Protein AF-A0A357M3R4-F1 (afdb_monomer)

Structure (mmCIF, N/CA/C/O backbone):
data_AF-A0A357M3R4-F1
#
_entry.id   AF-A0A357M3R4-F1
#
loop_
_atom_site.group_PDB
_atom_site.id
_atom_site.type_symbol
_atom_site.label_atom_id
_atom_site.label_alt_id
_atom_site.label_comp_id
_atom_site.label_asym_id
_atom_site.label_entity_id
_atom_site.label_seq_id
_atom_site.pdbx_PDB_ins_code
_atom_site.Cartn_x
_atom_site.Cartn_y
_atom_site.Cartn_z
_atom_site.occupancy
_atom_site.B_iso_or_equiv
_atom_site.auth_seq_id
_atom_site.auth_comp_id
_atom_site.auth_asym_id
_atom_site.auth_atom_id
_atom_site.pdbx_PDB_model_num
ATOM 1 N N . MET A 1 1 ? -8.463 -9.759 3.270 1.00 94.81 1 MET A N 1
ATOM 2 C CA . MET A 1 1 ? -7.637 -8.777 2.527 1.00 94.81 1 MET A CA 1
ATOM 3 C C . MET A 1 1 ? -8.381 -7.468 2.271 1.00 94.81 1 MET A C 1
ATOM 5 O O . MET A 1 1 ? -7.955 -6.471 2.826 1.00 94.81 1 MET A O 1
ATOM 9 N N . ALA A 1 2 ? -9.503 -7.443 1.536 1.00 97.44 2 ALA A N 1
ATOM 10 C CA . ALA A 1 2 ? -10.205 -6.184 1.216 1.00 97.44 2 ALA A CA 1
ATOM 11 C C . ALA A 1 2 ? -10.627 -5.358 2.449 1.00 97.44 2 ALA A C 1
ATOM 13 O O . ALA A 1 2 ? -10.293 -4.183 2.528 1.00 97.44 2 ALA A O 1
ATOM 14 N N . LYS A 1 3 ? -11.249 -5.983 3.464 1.00 98.12 3 LYS A N 1
ATOM 15 C CA . LYS A 1 3 ? -11.583 -5.315 4.744 1.00 98.12 3 LYS A CA 1
ATOM 16 C C . LYS A 1 3 ? -10.365 -4.669 5.413 1.00 98.12 3 LYS A C 1
ATOM 18 O O . LYS A 1 3 ? -10.458 -3.563 5.927 1.00 98.12 3 LYS A O 1
ATOM 23 N N . PHE A 1 4 ? -9.222 -5.357 5.374 1.00 98.12 4 PHE A N 1
ATOM 24 C CA . PHE A 1 4 ? -7.971 -4.832 5.911 1.00 98.12 4 PHE A CA 1
ATOM 25 C C . PHE A 1 4 ? -7.487 -3.639 5.087 1.00 98.12 4 PHE A C 1
ATOM 27 O O . PHE A 1 4 ? -7.215 -2.598 5.659 1.00 98.12 4 PHE A O 1
ATOM 34 N N . GLY A 1 5 ? -7.480 -3.733 3.754 1.00 98.38 5 GLY A N 1
ATOM 35 C CA . GLY A 1 5 ? -7.141 -2.597 2.896 1.00 98.38 5 GLY A CA 1
ATOM 36 C C . GLY A 1 5 ? -8.038 -1.375 3.126 1.00 98.38 5 GLY A C 1
ATOM 37 O O . GLY A 1 5 ? -7.516 -0.274 3.232 1.00 98.38 5 GLY A O 1
ATOM 38 N N . ILE A 1 6 ? -9.354 -1.564 3.294 1.00 98.38 6 ILE A N 1
ATOM 39 C CA . ILE A 1 6 ? -10.296 -0.481 3.645 1.00 98.38 6 ILE A CA 1
ATOM 40 C C . ILE A 1 6 ? -9.940 0.122 5.006 1.00 98.38 6 ILE A C 1
ATOM 42 O O . ILE A 1 6 ? -9.891 1.338 5.141 1.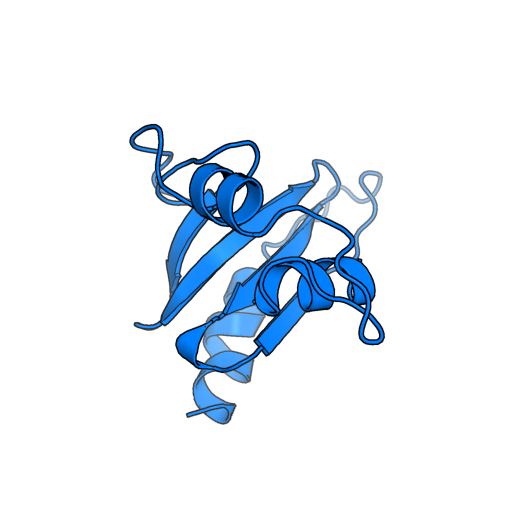00 98.38 6 ILE A O 1
ATOM 46 N N . CYS A 1 7 ? -9.632 -0.713 6.002 1.00 98.62 7 CYS A N 1
ATOM 47 C CA . CYS A 1 7 ? -9.163 -0.244 7.305 1.00 98.62 7 CYS A CA 1
ATOM 48 C C . CYS A 1 7 ? -7.890 0.609 7.180 1.00 98.62 7 CYS A C 1
ATOM 50 O O . CYS A 1 7 ? -7.785 1.637 7.841 1.00 98.62 7 CYS A O 1
ATOM 52 N N . LEU A 1 8 ? -6.929 0.204 6.341 1.00 98.50 8 LEU A N 1
ATOM 53 C CA . LEU A 1 8 ? -5.692 0.959 6.118 1.00 98.50 8 LEU A CA 1
ATOM 54 C C . LEU A 1 8 ? -5.958 2.288 5.394 1.00 98.50 8 LEU A C 1
ATOM 56 O O . LEU A 1 8 ? -5.438 3.322 5.801 1.00 98.50 8 LEU A O 1
ATOM 60 N N . LEU A 1 9 ? -6.785 2.270 4.345 1.00 98.19 9 LEU A N 1
ATOM 61 C CA . LEU A 1 9 ? -7.173 3.468 3.599 1.00 98.19 9 LEU A CA 1
ATOM 62 C C . LEU A 1 9 ? -7.885 4.483 4.509 1.00 98.19 9 LEU A C 1
ATOM 64 O O . LEU A 1 9 ? -7.588 5.674 4.473 1.00 98.19 9 LEU A O 1
ATOM 68 N N . ASN A 1 10 ? -8.728 3.985 5.416 1.00 98.12 10 ASN A N 1
ATOM 69 C CA . ASN A 1 10 ? -9.490 4.779 6.377 1.00 98.12 10 ASN A CA 1
ATOM 70 C C . ASN A 1 10 ? -8.726 5.052 7.679 1.00 98.12 10 ASN A C 1
ATOM 72 O O . ASN A 1 10 ? -9.319 5.114 8.756 1.00 98.12 10 ASN A O 1
ATOM 76 N N . ASN A 1 11 ? -7.404 5.230 7.609 1.00 98.12 11 ASN A N 1
ATOM 77 C CA . ASN A 1 11 ? -6.572 5.632 8.748 1.00 98.12 11 ASN A CA 1
ATOM 78 C C . ASN A 1 11 ? -6.718 4.726 9.993 1.00 98.12 11 ASN A C 1
ATOM 80 O O . ASN A 1 11 ? -6.667 5.191 11.134 1.00 98.12 11 ASN A O 1
ATOM 84 N N . GLY A 1 12 ? -6.908 3.424 9.775 1.00 98.31 12 GLY A N 1
ATOM 85 C CA . GLY A 1 12 ? -7.023 2.416 10.825 1.00 98.31 12 GLY A CA 1
ATOM 86 C C . GLY A 1 12 ? -8.441 2.212 11.361 1.00 98.31 12 GLY A C 1
ATOM 87 O O . GLY A 1 12 ? -8.602 1.462 12.326 1.00 98.31 12 GLY A O 1
ATOM 88 N N . VAL A 1 13 ? -9.452 2.850 10.763 1.00 98.69 13 VAL A N 1
ATOM 89 C CA . VAL A 1 13 ? -10.861 2.711 11.150 1.00 98.69 13 VAL A CA 1
ATOM 90 C C . VAL A 1 13 ? -11.565 1.681 10.275 1.00 98.69 13 VAL A C 1
ATOM 92 O O . VAL A 1 13 ? -11.527 1.743 9.046 1.00 98.69 13 VAL A O 1
ATOM 95 N N . PHE A 1 14 ? -12.279 0.757 10.908 1.00 98.25 14 PHE A N 1
ATOM 96 C CA . PHE A 1 14 ? -13.170 -0.175 10.230 1.00 98.25 14 PHE A CA 1
ATOM 97 C C . PHE A 1 14 ? -14.457 -0.326 11.038 1.00 98.25 14 PHE A C 1
ATOM 99 O O . PHE A 1 14 ? -14.402 -0.458 12.256 1.00 98.25 14 PHE A O 1
ATOM 106 N N . ALA A 1 15 ? -15.613 -0.291 10.368 1.00 97.12 15 ALA A N 1
ATOM 107 C CA . ALA A 1 15 ? -16.929 -0.383 11.013 1.00 97.12 15 ALA A CA 1
ATOM 108 C C . ALA A 1 15 ? -17.100 0.587 12.207 1.00 97.12 15 ALA A C 1
ATOM 110 O O . ALA A 1 15 ? -17.573 0.198 13.270 1.00 97.12 15 ALA A O 1
ATOM 111 N N . ASN A 1 16 ? -16.693 1.851 12.027 1.00 97.12 16 ASN A N 1
ATOM 112 C CA . ASN A 1 16 ? -16.732 2.916 13.043 1.00 97.12 16 ASN A CA 1
ATOM 113 C C . ASN A 1 16 ? -15.877 2.667 14.300 1.00 97.12 16 ASN A C 1
ATOM 115 O O . ASN A 1 16 ? -16.009 3.392 15.283 1.00 97.12 16 ASN A O 1
ATOM 119 N N . GLN A 1 17 ? -14.969 1.690 14.267 1.00 98.44 17 GLN A N 1
ATOM 120 C CA . GLN A 1 17 ? -14.041 1.403 15.355 1.00 98.44 17 GLN A CA 1
ATOM 121 C C . GLN A 1 17 ? -12.593 1.639 14.911 1.00 98.44 17 GLN A C 1
ATOM 123 O O . GLN A 1 17 ? -12.189 1.218 13.826 1.00 98.44 17 GLN A O 1
ATOM 128 N N . GLN A 1 18 ? -11.790 2.287 15.762 1.00 98.50 18 GLN A N 1
ATOM 129 C CA . GLN A 1 18 ? -10.343 2.402 15.566 1.00 98.50 18 GLN A CA 1
ATOM 130 C C . GLN A 1 18 ? -9.687 1.052 15.885 1.00 98.50 18 GLN A C 1
ATOM 132 O O . GLN A 1 18 ? -9.568 0.675 17.048 1.00 98.50 18 GLN A O 1
ATOM 137 N N . ILE A 1 19 ? -9.275 0.318 14.852 1.00 98.50 19 ILE A N 1
ATOM 138 C CA . ILE A 1 19 ? -8.616 -0.989 14.989 1.00 98.50 19 ILE A CA 1
ATOM 139 C C . ILE A 1 19 ? -7.098 -0.823 15.090 1.00 98.50 19 ILE A C 1
ATOM 141 O O . ILE A 1 19 ? -6.443 -1.519 15.860 1.00 98.50 19 ILE A O 1
ATOM 145 N N . ILE A 1 20 ? -6.538 0.113 14.321 1.00 98.31 20 ILE A N 1
ATOM 146 C CA . ILE A 1 20 ? -5.101 0.410 14.286 1.00 98.31 20 ILE A CA 1
ATOM 147 C C . ILE A 1 20 ? -4.902 1.880 14.651 1.00 98.31 20 ILE A C 1
ATOM 149 O O . ILE A 1 20 ? -5.541 2.708 14.012 1.00 98.31 20 ILE A O 1
ATOM 153 N N . PRO A 1 21 ? -4.028 2.261 15.598 1.00 98.62 21 PRO A N 1
ATOM 154 C CA . PRO A 1 21 ? -3.792 3.668 15.916 1.00 98.62 21 PRO A CA 1
ATOM 155 C C . PRO A 1 21 ? -3.367 4.481 14.685 1.00 98.62 21 PRO A C 1
ATOM 157 O O . PRO A 1 21 ? -2.431 4.110 13.976 1.00 98.62 21 PRO A O 1
ATOM 160 N N . LYS A 1 22 ? -4.031 5.621 14.451 1.00 98.44 22 LYS A N 1
ATOM 161 C CA . LYS A 1 22 ? -3.780 6.470 13.275 1.00 98.44 22 LYS A CA 1
ATOM 162 C C . LYS A 1 22 ? -2.308 6.871 13.127 1.00 98.44 22 LYS A C 1
ATOM 164 O O . LYS A 1 22 ? -1.776 6.783 12.026 1.00 98.44 22 LYS A O 1
ATOM 169 N N . HIS A 1 23 ? -1.654 7.277 14.218 1.00 98.31 23 HIS A N 1
ATOM 170 C CA . HIS A 1 23 ? -0.250 7.711 14.193 1.00 98.31 23 HIS A CA 1
ATOM 171 C C . HIS A 1 23 ? 0.691 6.580 13.752 1.00 98.31 23 HIS A C 1
ATOM 173 O O . HIS A 1 23 ? 1.537 6.784 12.887 1.00 98.31 23 HIS A O 1
ATOM 179 N N . TRP A 1 24 ? 0.485 5.369 14.275 1.00 98.31 24 TRP A N 1
ATOM 180 C CA . TRP A 1 24 ? 1.282 4.202 13.911 1.00 98.31 24 TRP A CA 1
ATOM 181 C C . TRP A 1 24 ? 1.092 3.843 12.439 1.00 98.31 24 TRP A C 1
ATOM 183 O O . TRP A 1 24 ? 2.052 3.545 11.735 1.00 98.31 24 TRP A O 1
ATOM 193 N N . LEU A 1 25 ? -0.146 3.915 11.943 1.00 98.06 25 LEU A N 1
ATOM 194 C CA . LEU A 1 25 ? -0.420 3.606 10.546 1.00 98.06 25 LEU A CA 1
ATOM 195 C C . LEU A 1 25 ? 0.214 4.631 9.596 1.00 98.06 25 LEU A C 1
ATOM 197 O O . LEU A 1 25 ? 0.726 4.255 8.544 1.00 98.06 25 LEU A O 1
ATOM 201 N N . GLN A 1 26 ? 0.205 5.914 9.964 1.00 97.62 26 GLN A N 1
ATOM 202 C CA . GLN A 1 26 ? 0.891 6.959 9.203 1.00 97.62 26 G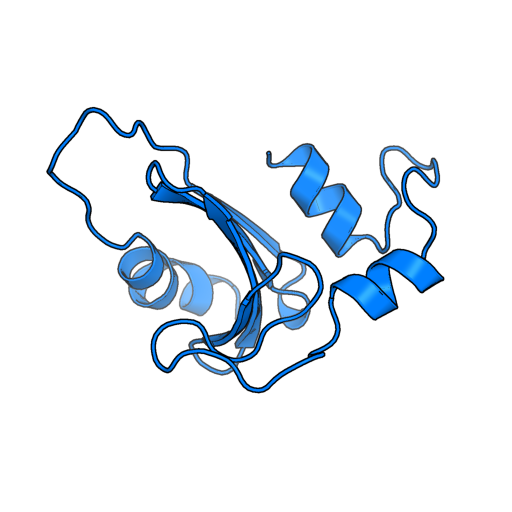LN A CA 1
ATOM 203 C C . GLN A 1 26 ? 2.398 6.697 9.130 1.00 97.62 26 GLN A C 1
ATOM 205 O O . GLN A 1 26 ? 2.979 6.793 8.051 1.00 97.62 26 GLN A O 1
ATOM 210 N N . GLU A 1 27 ? 3.016 6.311 10.246 1.00 98.12 27 GLU A N 1
ATOM 211 C CA . GLU A 1 27 ? 4.434 5.952 10.292 1.00 98.12 27 GLU A CA 1
ATOM 212 C C . GLU A 1 27 ? 4.736 4.716 9.428 1.00 98.12 27 GLU A C 1
ATOM 214 O O . GLU A 1 27 ? 5.644 4.743 8.593 1.00 98.12 27 GLU A O 1
ATOM 219 N N . ALA A 1 28 ? 3.917 3.664 9.546 1.00 97.69 28 ALA A N 1
ATOM 220 C CA . ALA A 1 28 ? 4.068 2.425 8.785 1.00 97.69 28 ALA A CA 1
ATOM 221 C C . ALA A 1 28 ? 3.923 2.625 7.268 1.00 97.69 28 ALA A C 1
ATOM 223 O O . ALA A 1 28 ? 4.602 1.958 6.484 1.00 97.69 28 ALA A O 1
ATOM 224 N N . LEU A 1 29 ? 3.054 3.552 6.851 1.00 97.44 29 LEU A N 1
ATOM 225 C CA . LEU A 1 29 ? 2.813 3.896 5.450 1.00 97.44 29 LEU A CA 1
ATOM 226 C C . LEU A 1 29 ? 3.696 5.048 4.944 1.00 97.44 29 LEU A C 1
ATOM 228 O O . LEU A 1 29 ? 3.476 5.520 3.826 1.00 97.44 29 LEU A O 1
ATOM 232 N N . THR A 1 30 ? 4.694 5.489 5.706 1.00 97.19 30 THR A N 1
ATOM 233 C CA . THR A 1 30 ? 5.691 6.480 5.272 1.00 97.19 30 THR A CA 1
ATOM 234 C C . THR A 1 30 ? 6.982 5.783 4.844 1.00 97.19 30 THR A C 1
ATOM 236 O O . THR A 1 30 ? 7.294 4.697 5.327 1.00 97.19 30 THR A O 1
ATOM 239 N N . ALA A 1 31 ? 7.708 6.372 3.890 1.00 97.50 31 ALA A N 1
ATOM 240 C CA . ALA A 1 31 ? 8.982 5.832 3.434 1.00 97.50 31 ALA A CA 1
ATOM 241 C C . ALA A 1 31 ? 10.012 5.922 4.568 1.00 97.50 31 ALA A C 1
ATOM 243 O O . ALA A 1 31 ? 10.265 7.001 5.096 1.00 97.50 31 ALA A O 1
ATOM 244 N N . GLN A 1 32 ? 10.587 4.780 4.929 1.00 97.38 32 GLN A N 1
ATOM 245 C CA . GLN A 1 32 ? 11.639 4.643 5.939 1.00 97.38 32 GLN A CA 1
ATOM 246 C C . GLN A 1 32 ? 12.997 4.373 5.282 1.00 97.38 32 GLN A C 1
ATOM 248 O O . GLN A 1 32 ? 14.049 4.608 5.870 1.00 97.38 32 GLN A O 1
ATOM 253 N N . THR A 1 33 ? 12.983 3.880 4.043 1.00 96.56 33 THR A N 1
ATOM 254 C CA . THR A 1 33 ? 14.176 3.675 3.228 1.00 96.56 33 THR A CA 1
ATOM 255 C C . THR A 1 33 ? 13.841 3.787 1.744 1.00 96.56 33 THR A C 1
ATOM 257 O O . THR A 1 33 ? 12.715 3.491 1.323 1.00 96.56 33 THR A O 1
ATOM 260 N N . THR A 1 34 ? 14.830 4.205 0.954 1.00 94.25 34 THR A N 1
ATOM 261 C CA . THR A 1 34 ? 14.759 4.146 -0.506 1.00 94.25 34 THR A CA 1
ATOM 262 C C . THR A 1 34 ? 14.612 2.695 -0.926 1.00 94.25 34 THR A C 1
ATOM 264 O O . THR A 1 34 ? 15.341 1.823 -0.451 1.00 94.25 34 THR A O 1
ATOM 267 N N . GLY A 1 35 ? 13.648 2.421 -1.792 1.00 86.31 35 GLY A N 1
ATOM 268 C CA . GLY A 1 35 ? 13.283 1.041 -2.078 1.00 86.31 35 GLY A CA 1
ATOM 269 C C . GLY A 1 35 ? 13.798 0.519 -3.415 1.00 86.31 35 GLY A C 1
ATOM 270 O O . GLY A 1 35 ? 14.848 0.920 -3.914 1.00 86.31 35 GLY A O 1
ATOM 271 N N . TYR A 1 36 ? 13.082 -0.455 -3.971 1.00 87.62 36 TYR A N 1
ATOM 272 C CA . TYR A 1 36 ?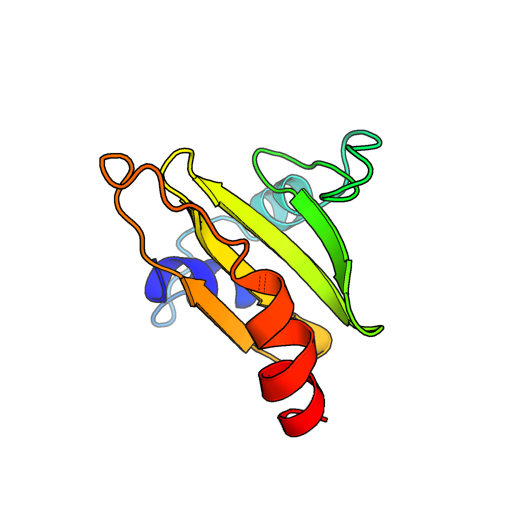 13.529 -1.257 -5.111 1.00 87.62 36 TYR A CA 1
ATOM 273 C C . TYR A 1 36 ? 12.894 -0.748 -6.414 1.00 87.62 36 TYR A C 1
ATOM 275 O O . TYR A 1 36 ? 11.687 -0.501 -6.414 1.00 87.62 36 TYR A O 1
ATOM 283 N N . PRO A 1 37 ? 13.617 -0.659 -7.551 1.00 82.38 37 PRO A N 1
ATOM 284 C CA . PRO A 1 37 ? 13.104 -0.035 -8.780 1.00 82.38 37 PRO A CA 1
ATOM 285 C C . PRO A 1 37 ? 11.724 -0.523 -9.257 1.00 82.38 37 PRO A C 1
ATOM 287 O O . PRO A 1 3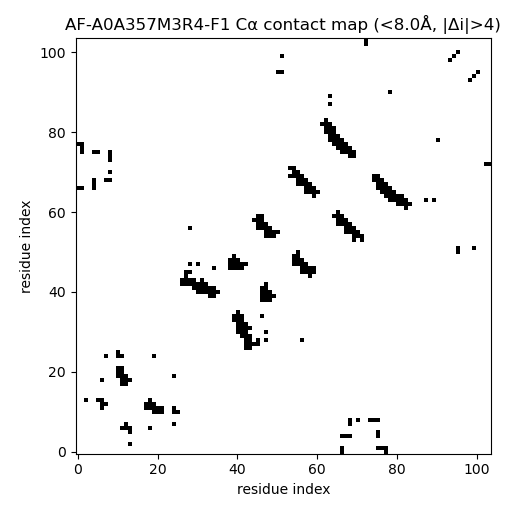7 ? 10.940 0.263 -9.777 1.00 82.38 37 PRO A O 1
ATOM 290 N N . ALA A 1 38 ? 11.387 -1.801 -9.050 1.00 83.25 38 ALA A N 1
ATOM 291 C CA . ALA A 1 38 ? 10.090 -2.359 -9.457 1.00 83.25 38 ALA A CA 1
ATOM 292 C C . ALA A 1 38 ? 8.915 -2.036 -8.504 1.00 83.25 38 ALA A C 1
ATOM 294 O O . ALA A 1 38 ? 7.750 -2.221 -8.871 1.00 83.25 38 ALA A O 1
ATOM 295 N N . PHE A 1 39 ? 9.199 -1.582 -7.281 1.00 86.88 39 PHE A N 1
ATOM 296 C CA . PHE A 1 39 ? 8.215 -1.403 -6.208 1.00 86.88 39 PHE A CA 1
ATOM 297 C C . PHE A 1 39 ? 8.206 -0.000 -5.580 1.00 86.88 39 PHE A C 1
ATOM 299 O O . PHE A 1 39 ? 7.217 0.348 -4.939 1.00 86.88 39 PHE A O 1
ATOM 306 N N . GLY A 1 40 ? 9.252 0.801 -5.785 1.00 94.25 40 GLY A N 1
ATOM 307 C CA . GLY A 1 40 ? 9.433 2.092 -5.122 1.00 94.25 40 GLY A CA 1
ATOM 308 C C . GLY A 1 40 ? 9.943 1.939 -3.690 1.00 94.25 40 GLY A C 1
ATOM 309 O O . GLY A 1 40 ? 10.484 0.889 -3.347 1.00 94.25 40 GLY A O 1
ATOM 310 N N . ASP A 1 41 ? 9.772 2.988 -2.889 1.00 97.75 41 ASP A N 1
ATOM 311 C CA . ASP A 1 41 ? 10.234 3.103 -1.504 1.00 97.75 41 ASP A CA 1
ATOM 312 C C . ASP A 1 41 ? 9.572 2.106 -0.557 1.00 97.75 41 ASP A C 1
ATOM 314 O O . ASP A 1 41 ? 8.562 1.474 -0.885 1.00 97.75 41 ASP A O 1
ATOM 318 N N . TYR A 1 42 ? 10.146 1.965 0.637 1.00 97.56 42 TYR A N 1
ATOM 319 C CA . TYR A 1 42 ? 9.678 0.999 1.619 1.00 97.56 42 TYR A CA 1
ATOM 320 C C . TYR A 1 42 ? 9.435 1.631 2.987 1.00 97.56 42 TYR A C 1
ATOM 322 O O . TYR A 1 42 ? 10.263 2.381 3.502 1.00 97.56 42 TYR A O 1
ATOM 330 N N . GLY A 1 43 ? 8.278 1.315 3.565 1.00 97.12 43 GLY A N 1
ATOM 331 C CA . GLY A 1 43 ? 7.907 1.615 4.945 1.00 97.12 43 GLY A CA 1
ATOM 332 C C . GLY A 1 43 ? 7.935 0.356 5.804 1.00 97.12 43 GLY A C 1
ATOM 333 O O . GLY A 1 43 ? 8.623 -0.619 5.493 1.00 97.12 43 GLY A O 1
ATOM 334 N N . TYR A 1 44 ? 7.141 0.317 6.869 1.00 97.38 44 TYR A N 1
ATOM 335 C CA . TYR A 1 44 ? 7.053 -0.881 7.705 1.00 97.38 44 TYR A CA 1
ATOM 336 C C . TYR A 1 44 ? 6.197 -1.955 7.028 1.00 97.38 44 TYR A C 1
ATOM 338 O O . TYR A 1 44 ? 4.993 -2.032 7.246 1.00 97.38 44 TYR A O 1
ATOM 346 N N . GLN A 1 45 ? 6.841 -2.803 6.220 1.00 95.56 45 GLN A N 1
ATOM 347 C CA . GLN A 1 45 ? 6.220 -3.904 5.462 1.00 95.56 45 GLN A CA 1
ATOM 348 C C . GLN A 1 45 ? 5.331 -3.471 4.276 1.00 95.56 45 GLN A C 1
ATOM 350 O O . GLN A 1 45 ? 4.564 -4.278 3.746 1.00 95.56 45 GLN A O 1
ATOM 355 N N . PHE A 1 46 ? 5.449 -2.219 3.820 1.00 97.69 46 PHE A N 1
ATOM 356 C CA . PHE A 1 46 ? 4.706 -1.700 2.668 1.00 97.69 46 PHE A CA 1
ATOM 357 C C . PHE A 1 46 ? 5.633 -1.057 1.643 1.00 97.69 46 PHE A C 1
ATOM 359 O O . PHE A 1 46 ? 6.417 -0.170 1.973 1.00 97.69 46 PHE A O 1
ATOM 366 N N . TRP A 1 47 ? 5.466 -1.445 0.383 1.00 97.38 47 TRP A N 1
ATOM 367 C CA . TRP A 1 47 ? 6.038 -0.747 -0.764 1.00 97.38 47 TRP A CA 1
ATOM 368 C C . TRP A 1 47 ? 5.214 0.492 -1.102 1.00 97.38 47 TRP A C 1
ATOM 370 O O . TRP A 1 47 ? 4.000 0.511 -0.883 1.00 97.38 47 TRP A O 1
ATOM 380 N N . MET A 1 48 ? 5.832 1.516 -1.675 1.00 97.12 48 MET A N 1
ATOM 381 C CA . MET A 1 48 ? 5.130 2.737 -2.054 1.00 97.12 48 MET A CA 1
ATOM 382 C C . MET A 1 48 ? 5.808 3.485 -3.188 1.00 97.12 48 MET A C 1
ATOM 384 O O . MET A 1 48 ? 7.019 3.460 -3.345 1.00 97.12 48 MET A O 1
ATOM 388 N N . GLY A 1 49 ? 5.013 4.201 -3.969 1.00 95.56 49 GLY A N 1
ATOM 389 C CA . GLY A 1 49 ? 5.520 4.998 -5.074 1.00 95.56 49 GLY A CA 1
ATOM 390 C C . GLY A 1 49 ? 4.377 5.596 -5.869 1.00 95.56 49 GLY A C 1
ATOM 391 O O . GLY A 1 49 ? 3.283 5.791 -5.339 1.00 95.56 49 GLY A O 1
ATOM 392 N N . THR A 1 50 ? 4.627 5.836 -7.150 1.00 94.06 50 THR A N 1
ATOM 393 C CA . THR A 1 50 ? 3.636 6.372 -8.084 1.00 94.06 50 THR A CA 1
ATOM 394 C C . THR A 1 50 ? 3.386 5.373 -9.208 1.00 94.06 50 THR A C 1
ATOM 396 O O . THR A 1 50 ? 4.322 4.768 -9.723 1.00 94.06 50 THR A O 1
ATOM 399 N N . MET A 1 51 ? 2.123 5.195 -9.588 1.00 91.88 51 MET A N 1
ATOM 400 C CA . MET A 1 51 ? 1.678 4.330 -10.680 1.00 91.88 51 MET A CA 1
ATOM 401 C C . MET A 1 51 ? 0.609 5.071 -11.478 1.00 91.88 51 MET A C 1
ATOM 403 O O . MET A 1 51 ? -0.372 5.533 -10.900 1.00 91.88 51 MET A O 1
ATOM 407 N N . SER A 1 52 ? 0.821 5.246 -12.785 1.00 92.44 52 SER A N 1
ATOM 408 C CA . SER A 1 52 ? -0.054 6.062 -13.647 1.00 92.44 52 SER A CA 1
ATOM 409 C C . SER A 1 52 ? -0.363 7.453 -13.059 1.00 92.44 52 SER A C 1
ATOM 411 O O . SER A 1 52 ? -1.500 7.913 -13.080 1.00 92.44 52 SER A O 1
ATOM 413 N N . GLY A 1 53 ? 0.640 8.108 -12.461 1.00 93.50 53 GLY A N 1
ATOM 414 C CA . GLY A 1 53 ? 0.489 9.421 -11.815 1.00 93.50 53 GLY A CA 1
ATOM 415 C C . GLY A 1 53 ? -0.191 9.407 -10.435 1.00 93.50 53 GLY A C 1
ATOM 416 O O . GLY A 1 53 ? -0.270 10.451 -9.788 1.00 93.50 53 GLY A O 1
ATOM 417 N N . GLN A 1 54 ? -0.635 8.245 -9.947 1.00 94.94 54 GLN A N 1
ATOM 418 C CA . GLN A 1 54 ? -1.310 8.096 -8.657 1.00 94.94 54 GLN A CA 1
ATOM 419 C C . GLN A 1 54 ? -0.363 7.535 -7.588 1.00 94.94 54 GLN A C 1
ATOM 421 O O . GLN A 1 54 ? 0.308 6.529 -7.841 1.00 94.94 54 GLN A O 1
ATOM 426 N N . PRO A 1 55 ? -0.295 8.135 -6.384 1.00 95.94 55 PRO A N 1
ATOM 427 C CA . PRO A 1 55 ? 0.471 7.563 -5.288 1.00 95.94 55 PRO A CA 1
ATOM 428 C C . PRO A 1 55 ? -0.190 6.266 -4.819 1.00 95.94 55 PRO A C 1
ATOM 430 O O . PRO A 1 55 ? -1.415 6.193 -4.700 1.00 95.94 55 PRO A O 1
ATOM 433 N N . TYR A 1 56 ? 0.618 5.261 -4.501 1.00 96.88 56 TYR A N 1
ATOM 434 C CA . TYR A 1 56 ? 0.130 3.990 -3.981 1.00 96.88 56 TYR A CA 1
ATOM 435 C C . TYR A 1 56 ? 0.903 3.516 -2.753 1.00 96.88 56 TYR A C 1
ATOM 437 O O . TYR A 1 56 ? 2.061 3.882 -2.539 1.00 96.88 56 TYR A O 1
ATOM 445 N N . LYS A 1 57 ? 0.259 2.631 -1.985 1.00 97.81 57 LYS A N 1
ATOM 446 C CA . LYS A 1 57 ? 0.888 1.766 -0.974 1.00 97.81 57 LYS A CA 1
ATOM 447 C C . LYS A 1 57 ? 0.559 0.310 -1.302 1.00 97.81 57 LYS A C 1
ATOM 449 O O . LYS A 1 57 ? -0.563 0.024 -1.710 1.00 97.81 57 LYS A O 1
ATOM 454 N N . LEU A 1 58 ? 1.510 -0.606 -1.158 1.00 97.12 58 LEU A N 1
ATOM 455 C CA . LEU A 1 58 ? 1.371 -2.007 -1.550 1.00 97.12 58 LEU A CA 1
ATOM 456 C C . LEU A 1 58 ? 1.905 -2.941 -0.462 1.00 97.12 58 LEU A C 1
ATOM 458 O O . LEU A 1 58 ? 3.091 -2.916 -0.146 1.00 97.12 58 LEU A O 1
ATOM 462 N N . ALA A 1 59 ? 1.056 -3.853 0.006 1.00 96.75 59 ALA A N 1
ATOM 463 C CA . ALA A 1 59 ? 1.505 -5.087 0.644 1.00 96.75 59 ALA A CA 1
ATOM 464 C C . ALA A 1 59 ? 1.634 -6.183 -0.425 1.00 96.75 59 ALA A C 1
ATOM 466 O O . ALA A 1 59 ? 0.656 -6.487 -1.115 1.00 96.75 59 ALA A O 1
ATOM 467 N N . HIS A 1 60 ? 2.827 -6.766 -0.565 1.00 93.19 60 HIS A N 1
ATOM 468 C CA . HIS A 1 60 ? 3.126 -7.805 -1.554 1.00 93.19 60 HIS A CA 1
ATOM 469 C C . HIS A 1 60 ? 3.460 -9.126 -0.862 1.00 93.19 60 HIS A C 1
ATOM 471 O O . HIS A 1 60 ? 4.491 -9.247 -0.205 1.00 93.19 60 HIS A O 1
ATOM 477 N N . GLY A 1 61 ? 2.594 -10.123 -1.008 1.00 91.44 61 GLY A N 1
ATOM 478 C CA . GLY A 1 61 ? 2.828 -11.455 -0.470 1.00 91.44 61 GLY A CA 1
ATOM 479 C C . GLY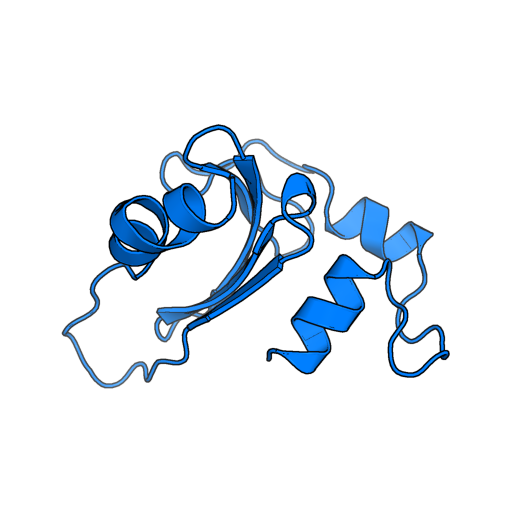 A 1 61 ? 3.594 -12.347 -1.444 1.00 91.44 61 GLY A C 1
ATOM 480 O O . GLY A 1 61 ? 3.449 -12.227 -2.659 1.00 91.44 61 GLY A O 1
ATOM 481 N N . HIS A 1 62 ? 4.384 -13.277 -0.905 1.00 87.00 62 HIS A N 1
ATOM 482 C CA . HIS A 1 62 ? 5.243 -14.171 -1.691 1.00 87.00 62 HIS A CA 1
ATOM 483 C C . HIS A 1 62 ? 4.488 -14.948 -2.785 1.00 87.00 62 HIS A C 1
ATOM 485 O O . HIS A 1 62 ? 4.977 -15.063 -3.902 1.00 87.00 62 HIS A O 1
ATOM 491 N N . GLY A 1 63 ? 3.267 -15.413 -2.496 1.00 86.44 63 GLY A N 1
ATOM 492 C CA . GLY A 1 63 ? 2.432 -16.160 -3.443 1.00 86.44 63 GLY A CA 1
ATOM 493 C C . GLY A 1 63 ? 1.789 -15.314 -4.548 1.00 86.44 63 GLY A C 1
ATOM 494 O O . GLY A 1 63 ? 0.979 -15.838 -5.305 1.00 86.44 63 GLY A O 1
ATOM 495 N N . GLY A 1 64 ? 2.114 -14.020 -4.639 1.00 87.94 64 GLY A N 1
ATOM 496 C CA . GLY A 1 64 ? 1.564 -13.084 -5.621 1.00 87.94 64 GLY A CA 1
ATOM 497 C C . GLY A 1 64 ? 0.312 -12.339 -5.154 1.00 87.94 64 GLY A C 1
ATOM 498 O O . GLY A 1 64 ? -0.213 -11.515 -5.902 1.00 87.94 64 GLY A O 1
ATOM 499 N N . GLN A 1 65 ? -0.167 -12.592 -3.932 1.00 92.06 65 GLN A N 1
ATOM 500 C CA . GLN A 1 65 ? -1.270 -11.840 -3.345 1.00 92.06 65 GLN A CA 1
ATOM 501 C C . GLN A 1 65 ? -0.863 -10.387 -3.069 1.00 92.06 65 GLN A C 1
ATOM 503 O O . GLN A 1 65 ? 0.235 -10.114 -2.582 1.00 92.06 65 GLN A O 1
ATOM 508 N N . GLN A 1 66 ? -1.754 -9.444 -3.362 1.00 94.69 66 GLN A N 1
ATOM 509 C CA . GLN A 1 66 ? -1.480 -8.014 -3.250 1.00 94.69 66 GLN A CA 1
ATOM 510 C C . GLN A 1 66 ? -2.650 -7.281 -2.597 1.00 94.69 66 GLN A C 1
ATOM 512 O O . GLN A 1 66 ? -3.812 -7.560 -2.897 1.00 94.69 66 GLN A O 1
ATOM 517 N N . ILE A 1 67 ? -2.333 -6.321 -1.728 1.00 97.69 67 ILE A N 1
ATOM 518 C CA . ILE A 1 67 ? -3.262 -5.275 -1.281 1.00 97.69 67 ILE A CA 1
ATOM 519 C C . ILE A 1 67 ? -2.664 -3.947 -1.712 1.00 97.69 67 ILE A C 1
ATOM 521 O O . ILE A 1 67 ? -1.602 -3.570 -1.220 1.00 97.69 67 ILE A O 1
ATOM 525 N N . LEU A 1 68 ? -3.342 -3.255 -2.618 1.00 97.06 68 LEU A N 1
ATOM 526 C CA . LEU A 1 68 ? -2.926 -1.962 -3.126 1.00 97.06 68 LEU A CA 1
ATOM 527 C C . LEU A 1 68 ? -3.898 -0.879 -2.665 1.00 97.06 68 LEU A C 1
ATOM 529 O O . LEU A 1 68 ? -5.100 -0.977 -2.904 1.00 97.06 68 LEU A O 1
ATOM 533 N N . LEU A 1 69 ? -3.359 0.159 -2.038 1.00 98.19 69 LEU A N 1
ATOM 534 C CA . LEU A 1 69 ? -4.083 1.358 -1.635 1.00 98.19 69 LEU A CA 1
ATOM 535 C C . LEU A 1 69 ? -3.793 2.467 -2.646 1.00 98.19 69 LEU A C 1
ATOM 537 O O . LEU A 1 69 ? -2.624 2.716 -2.948 1.00 98.19 69 LEU A O 1
ATOM 541 N N . LEU A 1 70 ? -4.836 3.147 -3.120 1.00 97.31 70 LEU A N 1
ATOM 542 C CA . LEU A 1 70 ? -4.770 4.305 -4.015 1.00 97.31 70 LEU A CA 1
ATOM 543 C C . LEU A 1 70 ? -5.494 5.484 -3.339 1.00 97.31 70 LEU A C 1
ATOM 545 O O . LEU A 1 70 ? -6.657 5.740 -3.647 1.00 97.31 70 LEU A O 1
ATOM 549 N N . PRO A 1 71 ? -4.841 6.202 -2.400 1.00 96.44 71 PRO A N 1
ATOM 550 C CA . PRO A 1 71 ? -5.516 7.183 -1.546 1.00 96.44 71 PRO A CA 1
ATOM 551 C C . PRO A 1 71 ? -6.199 8.320 -2.303 1.00 96.44 71 PRO A C 1
ATOM 553 O O . PRO A 1 71 ? -7.269 8.761 -1.908 1.00 96.44 71 PRO A O 1
ATOM 556 N N . LYS A 1 72 ? -5.608 8.777 -3.415 1.00 96.50 72 LYS A N 1
ATOM 557 C CA . LYS A 1 72 ? -6.196 9.839 -4.247 1.00 96.50 72 LYS A CA 1
ATOM 558 C C . LYS A 1 72 ? -7.463 9.410 -4.988 1.00 96.50 72 LYS A C 1
ATOM 560 O O . LYS A 1 72 ? -8.229 10.275 -5.387 1.00 96.50 72 LYS A O 1
ATOM 565 N N . LEU A 1 73 ? -7.653 8.107 -5.178 1.00 96.69 73 LEU A N 1
ATOM 566 C CA . LEU A 1 73 ? -8.809 7.533 -5.864 1.00 96.69 73 LEU A CA 1
ATOM 567 C C . LEU A 1 73 ? -9.819 6.920 -4.882 1.00 96.69 73 LEU A C 1
ATOM 569 O O . LEU A 1 73 ? -10.740 6.245 -5.327 1.00 96.69 73 LEU A O 1
ATOM 573 N N . ASP A 1 74 ? -9.606 7.087 -3.568 1.00 96.88 74 ASP A N 1
ATOM 574 C CA . ASP A 1 74 ? -10.386 6.447 -2.498 1.00 96.88 74 ASP A CA 1
ATOM 575 C C . ASP A 1 74 ? -10.625 4.943 -2.743 1.00 96.88 74 ASP A C 1
ATOM 577 O O . ASP A 1 74 ? -11.728 4.411 -2.629 1.00 96.88 74 ASP A O 1
ATOM 581 N N . ALA A 1 75 ? -9.563 4.243 -3.157 1.00 97.00 75 ALA A N 1
ATOM 582 C CA . ALA A 1 75 ? -9.683 2.891 -3.681 1.00 97.00 75 ALA A CA 1
ATOM 583 C C . ALA A 1 75 ? -8.708 1.896 -3.055 1.00 97.00 75 ALA A C 1
ATOM 585 O O . ALA A 1 75 ? -7.547 2.193 -2.756 1.00 97.00 75 ALA A O 1
ATOM 586 N N . VAL A 1 76 ? -9.191 0.658 -2.941 1.00 97.81 76 VAL A N 1
ATOM 587 C CA . VAL A 1 76 ? -8.412 -0.520 -2.562 1.00 97.81 76 VAL A CA 1
ATOM 588 C C . VAL A 1 76 ? -8.575 -1.574 -3.645 1.00 97.81 76 VAL A C 1
ATOM 590 O O . VAL A 1 76 ? -9.689 -2.014 -3.922 1.00 97.81 76 VAL A O 1
ATOM 593 N N . VAL A 1 77 ? -7.462 -2.038 -4.208 1.00 96.75 77 VAL A N 1
ATOM 594 C CA . VAL A 1 77 ? -7.449 -3.151 -5.162 1.00 96.75 77 VAL A CA 1
ATOM 595 C C . VAL A 1 77 ? -6.745 -4.342 -4.532 1.00 96.75 77 VAL A C 1
ATOM 597 O O . VAL A 1 77 ? -5.648 -4.225 -3.985 1.00 96.75 77 VAL A O 1
ATOM 600 N N . VAL A 1 78 ? -7.390 -5.505 -4.595 1.00 96.44 78 VAL A N 1
ATOM 601 C CA . VAL A 1 78 ? -6.866 -6.752 -4.039 1.00 96.44 78 VAL A CA 1
ATOM 602 C C . VAL A 1 78 ? -6.721 -7.777 -5.146 1.00 96.44 78 VAL A C 1
ATOM 604 O O . VAL A 1 78 ? -7.678 -8.062 -5.860 1.00 96.44 78 VAL A O 1
ATOM 607 N N . PHE A 1 79 ? -5.541 -8.384 -5.218 1.00 93.31 79 PHE A N 1
ATOM 608 C CA . PHE A 1 79 ? -5.309 -9.581 -6.013 1.00 93.31 79 PHE A CA 1
ATOM 609 C C . PHE A 1 79 ? -5.057 -10.752 -5.071 1.00 93.31 79 PHE A C 1
ATOM 611 O O . PHE A 1 79 ? -4.209 -10.675 -4.180 1.00 93.31 79 PHE A O 1
ATOM 618 N N . THR A 1 80 ? -5.801 -11.836 -5.253 1.00 91.44 80 THR A N 1
ATOM 619 C CA . THR A 1 80 ? -5.568 -13.115 -4.575 1.00 91.44 80 THR A CA 1
ATOM 620 C C . THR A 1 80 ? -4.795 -14.041 -5.504 1.00 91.44 80 THR A C 1
ATOM 622 O O . THR A 1 80 ? -5.062 -14.055 -6.703 1.00 91.44 80 THR A O 1
ATOM 625 N N . ALA A 1 81 ? -3.862 -14.823 -4.969 1.00 86.25 81 ALA A N 1
ATOM 626 C CA . ALA A 1 81 ? -3.063 -15.765 -5.747 1.00 86.25 81 ALA A CA 1
ATOM 627 C C . ALA A 1 81 ? -2.608 -16.942 -4.872 1.00 86.25 81 ALA A C 1
ATOM 629 O O . ALA A 1 81 ? -2.683 -16.869 -3.643 1.00 86.25 81 ALA A O 1
ATOM 630 N N . GLU A 1 82 ? -2.136 -18.015 -5.511 1.00 78.00 82 GLU A N 1
ATOM 631 C CA . GLU A 1 82 ? -1.572 -19.189 -4.844 1.00 78.00 82 GLU A CA 1
ATOM 632 C C . GLU A 1 82 ? -0.164 -19.492 -5.376 1.00 78.00 82 GLU A C 1
ATOM 634 O O . GLU A 1 82 ? 0.060 -19.622 -6.583 1.00 78.00 82 GLU A O 1
ATOM 639 N N . SER A 1 83 ? 0.778 -19.677 -4.446 1.00 68.38 83 SER A N 1
ATOM 640 C CA . SER A 1 83 ? 2.213 -19.847 -4.718 1.00 68.38 83 SER A CA 1
ATOM 641 C C . SER A 1 83 ? 2.577 -21.096 -5.531 1.00 68.38 83 SER A C 1
ATOM 643 O O . SER A 1 83 ? 3.689 -21.177 -6.041 1.00 68.38 83 SER A O 1
ATOM 645 N N . LYS A 1 84 ? 1.681 -22.087 -5.631 1.00 66.69 84 LYS A N 1
ATOM 646 C CA . LYS A 1 84 ? 1.949 -23.365 -6.318 1.00 66.69 84 LYS A CA 1
ATOM 647 C C . LYS A 1 84 ? 1.900 -23.258 -7.841 1.00 66.69 84 LYS A C 1
ATOM 649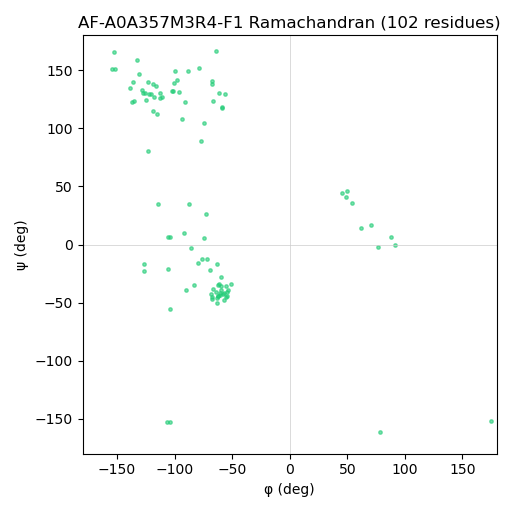 O O . LYS A 1 84 ? 2.321 -24.179 -8.536 1.00 66.69 84 LYS A O 1
ATOM 654 N N . THR A 1 85 ? 1.383 -22.155 -8.371 1.00 59.69 85 THR A N 1
ATOM 655 C CA . THR A 1 85 ? 1.294 -21.943 -9.815 1.00 59.69 85 THR A CA 1
ATOM 656 C C . THR A 1 85 ? 2.525 -21.166 -10.281 1.00 59.69 85 THR A C 1
ATOM 658 O O . THR A 1 85 ? 2.665 -19.978 -10.014 1.00 59.69 85 THR A O 1
ATOM 661 N N . ASN A 1 86 ? 3.448 -21.821 -10.991 1.00 57.34 86 ASN A N 1
ATOM 662 C CA . ASN A 1 86 ? 4.693 -21.207 -11.485 1.00 57.34 86 ASN A CA 1
ATOM 663 C C . ASN A 1 86 ? 4.475 -20.231 -12.671 1.00 57.34 86 ASN A C 1
ATOM 665 O O . ASN A 1 86 ? 5.352 -20.030 -13.503 1.00 57.34 86 ASN A O 1
ATOM 669 N N . ASN A 1 87 ? 3.282 -19.638 -12.771 1.00 62.34 87 ASN A N 1
ATOM 670 C CA . ASN A 1 87 ? 2.826 -18.809 -13.888 1.00 62.34 87 ASN A CA 1
ATOM 671 C C . ASN A 1 87 ? 2.612 -17.354 -13.453 1.00 62.34 87 ASN A C 1
ATOM 673 O O . ASN A 1 87 ? 1.678 -16.691 -13.914 1.00 62.34 87 ASN A O 1
ATOM 677 N N . TRP A 1 88 ? 3.449 -16.859 -12.537 1.00 62.34 88 TRP A N 1
ATOM 678 C CA . TRP A 1 88 ? 3.302 -15.512 -11.998 1.00 62.34 88 TRP A CA 1
ATOM 679 C C . TRP A 1 88 ? 3.367 -14.463 -13.116 1.00 62.34 88 TRP A C 1
ATOM 681 O O . TRP A 1 88 ? 4.376 -14.295 -13.801 1.00 62.34 88 TRP A O 1
ATOM 691 N N . LYS A 1 89 ? 2.266 -13.729 -13.282 1.00 71.06 89 LYS A N 1
ATOM 692 C CA . LYS A 1 89 ? 2.190 -12.512 -14.090 1.00 71.06 89 LYS A CA 1
ATOM 693 C C . LYS A 1 89 ? 1.823 -11.376 -13.156 1.00 71.06 89 LYS A C 1
ATOM 695 O O . LYS A 1 89 ? 0.830 -11.469 -12.442 1.00 71.06 89 LYS A O 1
ATOM 700 N N . SER A 1 90 ? 2.609 -10.302 -13.174 1.00 79.25 90 SER A N 1
ATOM 701 C CA . SER A 1 90 ? 2.321 -9.129 -12.348 1.00 79.25 90 SER A CA 1
ATOM 702 C C . SER A 1 90 ? 0.930 -8.567 -12.686 1.00 79.25 90 SER A C 1
ATOM 704 O O . SER A 1 90 ? 0.719 -8.122 -13.821 1.00 79.25 90 SER A O 1
ATOM 706 N N . PRO A 1 91 ? -0.017 -8.539 -11.728 1.00 84.69 91 PRO A N 1
ATOM 707 C CA . PRO A 1 91 ? -1.365 -8.033 -11.974 1.00 84.69 91 PRO A CA 1
ATOM 708 C C . PRO A 1 91 ? -1.399 -6.504 -12.131 1.00 84.69 91 PRO A C 1
ATOM 710 O O . PRO A 1 91 ? -2.377 -5.954 -12.634 1.00 84.69 91 PRO A O 1
ATOM 713 N N . ARG A 1 92 ? -0.306 -5.806 -11.783 1.00 86.56 92 ARG A N 1
ATOM 714 C CA . ARG A 1 92 ? -0.180 -4.344 -11.901 1.00 86.56 92 ARG A CA 1
ATOM 715 C C . ARG A 1 92 ? -0.441 -3.826 -13.314 1.00 86.56 92 ARG A C 1
ATOM 717 O O . ARG A 1 92 ? -1.093 -2.803 -13.463 1.00 86.56 92 ARG A O 1
ATOM 724 N N . LYS A 1 93 ? -0.038 -4.570 -14.352 1.00 88.44 93 LYS A N 1
ATOM 725 C CA . LYS A 1 93 ? -0.300 -4.175 -15.749 1.00 88.44 93 LYS A CA 1
ATOM 726 C C . LYS A 1 93 ? -1.794 -4.086 -16.070 1.00 88.44 93 LYS A C 1
ATOM 728 O O . LYS A 1 93 ? -2.189 -3.254 -16.878 1.00 88.44 93 LYS A O 1
ATOM 733 N N . LEU A 1 94 ? -2.625 -4.941 -15.464 1.00 89.94 94 LEU A N 1
ATOM 734 C CA . LEU A 1 94 ? -4.079 -4.884 -15.649 1.00 89.94 94 LEU A CA 1
ATOM 735 C C . LEU A 1 94 ? -4.651 -3.622 -15.006 1.00 89.94 94 LEU A C 1
ATOM 737 O O . LEU A 1 94 ? -5.479 -2.942 -15.604 1.00 89.94 94 LEU A O 1
ATOM 741 N N . LEU A 1 95 ? -4.164 -3.302 -13.810 1.00 91.69 95 LEU A N 1
ATOM 742 C CA . LEU A 1 95 ? -4.578 -2.123 -13.070 1.00 91.69 95 LEU A CA 1
ATOM 743 C C . LEU A 1 95 ? -4.212 -0.829 -13.808 1.00 91.69 95 LEU A C 1
ATOM 745 O O . LEU A 1 95 ? -5.081 0.014 -14.010 1.00 91.69 95 LEU A O 1
ATOM 749 N N . GLU A 1 96 ? -2.959 -0.698 -14.248 1.00 91.44 96 GLU A N 1
ATOM 750 C CA . GLU A 1 96 ? -2.471 0.471 -14.990 1.00 91.44 96 GLU A CA 1
ATOM 751 C C . GLU A 1 96 ? -3.221 0.679 -16.305 1.00 91.44 96 GLU A C 1
ATOM 753 O O . GLU A 1 96 ? -3.551 1.81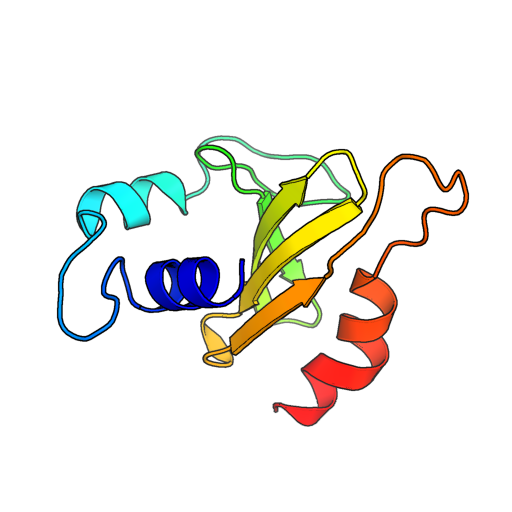1 -16.651 1.00 91.44 96 GLU A O 1
ATOM 758 N N . LYS A 1 97 ? -3.486 -0.410 -17.039 1.00 92.69 97 LYS A N 1
ATOM 759 C CA . LYS A 1 97 ? -4.050 -0.335 -18.388 1.00 92.69 97 LYS A CA 1
ATOM 760 C C . LYS A 1 97 ? -5.570 -0.179 -18.407 1.00 92.69 97 LYS A C 1
ATOM 762 O O . LYS A 1 97 ? -6.081 0.464 -19.318 1.00 92.69 97 LYS A O 1
ATOM 767 N N . TYR A 1 98 ? -6.285 -0.788 -17.460 1.00 93.19 98 TYR A N 1
ATOM 768 C CA . TYR A 1 98 ? -7.743 -0.928 -17.559 1.00 93.19 98 T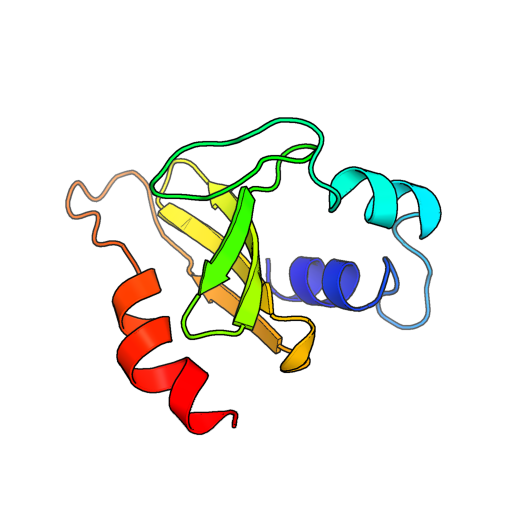YR A CA 1
ATOM 769 C C . TYR A 1 98 ? -8.531 -0.408 -16.360 1.00 93.19 98 TYR A C 1
ATOM 771 O O . TYR A 1 98 ? -9.708 -0.128 -16.532 1.00 93.19 98 TYR A O 1
ATOM 779 N N . ILE A 1 99 ? -7.935 -0.299 -15.168 1.00 92.62 99 ILE A N 1
ATOM 780 C CA . ILE A 1 99 ? -8.687 0.063 -13.955 1.00 92.62 99 ILE A CA 1
ATOM 781 C C . ILE A 1 99 ? -8.423 1.518 -13.561 1.00 92.62 99 ILE A C 1
ATOM 783 O O . ILE A 1 99 ? -9.365 2.290 -13.469 1.00 92.62 99 ILE A O 1
ATOM 787 N N . ILE A 1 100 ? -7.164 1.932 -13.365 1.00 94.19 100 ILE A N 1
ATOM 788 C CA . ILE A 1 100 ? -6.857 3.321 -12.963 1.00 94.19 100 ILE A CA 1
ATOM 789 C C . ILE A 1 100 ? -7.454 4.351 -13.936 1.00 94.19 100 ILE A C 1
ATOM 791 O O . ILE A 1 100 ? -8.079 5.294 -13.454 1.00 94.19 100 ILE A O 1
ATOM 795 N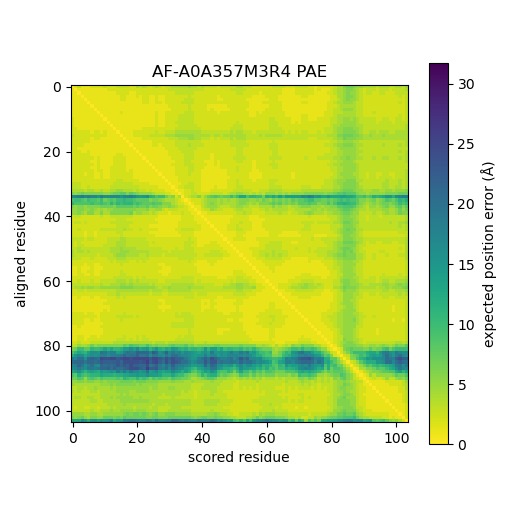 N . PRO A 1 101 ? -7.351 4.185 -15.272 1.00 93.81 101 PRO A N 1
ATOM 796 C CA . PRO A 1 101 ? -7.908 5.162 -16.206 1.00 93.81 101 PRO A CA 1
ATOM 797 C C . PRO A 1 101 ? -9.422 5.374 -16.069 1.00 93.81 101 PRO A C 1
ATOM 799 O O . PRO A 1 101 ? -9.901 6.464 -16.360 1.00 93.81 101 PRO A O 1
ATOM 802 N N . THR A 1 102 ? -10.179 4.369 -15.611 1.00 93.00 102 THR A N 1
ATOM 803 C CA . THR A 1 102 ? -11.645 4.455 -15.486 1.00 93.00 102 THR A CA 1
ATOM 804 C C . THR A 1 102 ? -12.108 5.070 -14.166 1.00 93.00 102 THR A C 1
ATOM 806 O O . THR A 1 102 ? -13.309 5.187 -13.948 1.00 93.00 102 THR A O 1
ATOM 809 N N . MET A 1 103 ? -11.182 5.397 -13.262 1.00 88.25 103 MET A N 1
ATOM 810 C CA . MET A 1 103 ? -11.465 5.974 -11.939 1.00 88.25 103 MET A CA 1
ATOM 811 C C . MET A 1 103 ? -11.136 7.472 -11.865 1.00 88.25 103 MET A C 1
ATOM 813 O O . MET A 1 103 ? -11.163 8.043 -10.776 1.00 88.25 103 MET A O 1
ATOM 817 N N . SER A 1 104 ? -10.773 8.069 -13.004 1.00 68.19 104 SER A N 1
ATOM 818 C CA . SER A 1 104 ? -10.364 9.473 -13.148 1.00 68.19 104 SER A CA 1
ATOM 819 C C . SER A 1 104 ? -11.545 10.385 -13.443 1.00 68.19 104 SER A C 1
ATOM 821 O O . SER A 1 104 ? -12.428 9.947 -14.214 1.00 68.19 104 SER A O 1
#

Sequence (104 aa):
MAKFGICLLNNGVFANQQIIPKHWLQEALTAQTTGYPAFGDYGYQFWMGTMSGQPYKLAHGHGGQQILLLPKLDAVVVFTAESKTNNWKSPRKLLEKYIIPTMS

Solvent-accessible surface area (backbone atoms only — not comparable to full-atom values): 6087 Å² total; per-residue (Å²): 107,65,72,55,42,48,16,59,74,50,54,20,33,49,96,95,36,80,79,39,64,48,70,60,52,53,56,30,75,31,77,76,42,88,50,47,94,94,52,32,26,26,27,67,80,26,33,25,45,73,56,93,89,38,56,38,41,32,40,78,45,94,39,62,25,34,42,36,40,28,71,91,66,78,41,68,51,73,45,84,56,59,64,86,55,95,73,84,66,78,63,61,62,54,39,63,72,64,46,57,71,75,68,112

Nearest PDB structures (foldseek):
  8dc1-assembly1_A  TM=7.390E-01  e=6.268E-05  Leptospira interrogans serovar Copenhageni str. Fiocruz L1-130
  5gkv-assembly1_A  TM=6.826E-01  e=5.132E-02  Caulobacter vibrioides CB15
  7wb4-assembly1_E  TM=4.932E-01  e=4.865E+00  Xenopus laevis

Radius of gyration: 13.82 Å; Cα contacts (8 Å, |Δi|>4): 171; chains: 1; bounding box: 32×33×34 Å

Foldseek 3Di:
DVQVLLCLLVQCDGPNDRNDHNVVSVQQQDFPAADDPVFGGHGNQWTWDDALNFTWIWRADPQRWIWIDGNVLSDIDTDDGGNVDPPDDNCSVVCRPPPVVVSD

pLDDT: mean 92.24, std 9.26, range [57.34, 98.69]

Secondary structure (DSSP, 8-state):
-HHHHHHHHTTTEETTEE-S-HHHHHHHTS-SEEEETTTEEE-SS-EEEEETTEEEEEEE-TTS-EEEEEGGGTEEEEE---TT-S----THHHIIIIIGGGG-

Mean predicted aligned error: 3.85 Å